Protein AF-A0A5E8H1S6-F1 (afdb_monomer_lite)

Structure (mmCIF, N/CA/C/O backbone):
data_AF-A0A5E8H1S6-F1
#
_entry.id   AF-A0A5E8H1S6-F1
#
loop_
_atom_site.group_PDB
_atom_site.id
_atom_site.type_symbol
_atom_site.label_atom_id
_atom_site.label_alt_id
_atom_site.label_comp_id
_atom_site.label_asym_id
_atom_site.label_entity_id
_atom_site.label_seq_id
_atom_site.pdbx_PDB_ins_code
_atom_site.Cartn_x
_atom_site.Cartn_y
_atom_site.Cartn_z
_atom_site.occupancy
_atom_site.B_iso_or_equiv
_atom_site.auth_seq_id
_atom_site.auth_comp_id
_atom_site.auth_asym_id
_atom_site.auth_atom_id
_atom_site.pdbx_PDB_model_num
ATOM 1 N N . MET A 1 1 ? -4.356 15.115 4.481 1.00 50.91 1 MET A N 1
ATOM 2 C CA . MET A 1 1 ? -4.352 13.646 4.592 1.00 50.91 1 MET A CA 1
ATOM 3 C C . MET A 1 1 ? -5.260 13.081 3.511 1.00 50.91 1 MET A C 1
ATOM 5 O O . MET A 1 1 ? -6.271 13.715 3.222 1.00 50.91 1 MET A O 1
ATOM 9 N N . PRO A 1 2 ? -4.892 11.994 2.814 1.00 67.88 2 PRO A N 1
ATOM 10 C CA . PRO A 1 2 ? -5.792 11.387 1.844 1.00 67.88 2 PRO A CA 1
ATOM 11 C C . PRO A 1 2 ? -6.962 10.742 2.593 1.00 67.88 2 PRO A C 1
ATOM 13 O O . PRO A 1 2 ? -6.747 9.861 3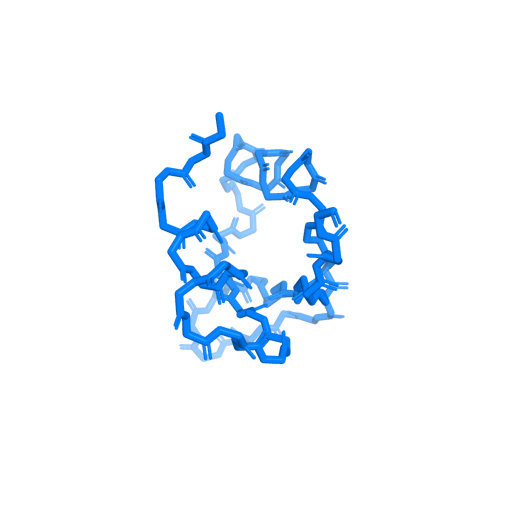.420 1.00 67.88 2 PRO A O 1
ATOM 16 N N . ALA A 1 3 ? -8.190 11.166 2.279 1.00 77.25 3 ALA A N 1
ATOM 17 C CA . ALA A 1 3 ? -9.403 10.847 3.041 1.00 77.25 3 ALA A CA 1
ATOM 18 C C . ALA A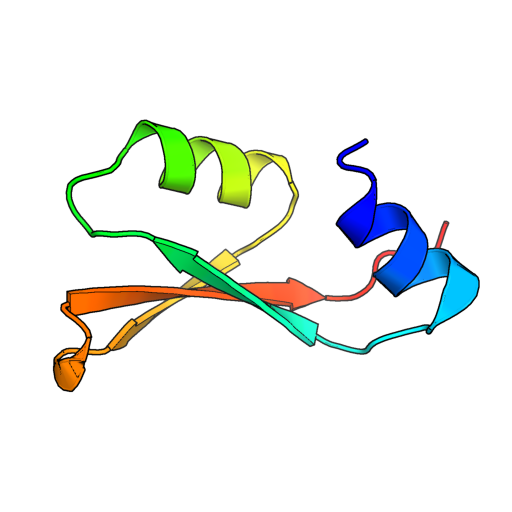 1 3 ? -9.620 9.345 3.319 1.00 77.25 3 ALA A C 1
ATOM 20 O O . ALA A 1 3 ? -10.179 8.975 4.348 1.00 77.25 3 ALA A O 1
ATOM 21 N N . ALA A 1 4 ? -9.153 8.463 2.431 1.00 87.12 4 ALA A N 1
ATOM 22 C CA . ALA A 1 4 ? -9.258 7.018 2.618 1.00 87.12 4 ALA A CA 1
ATOM 23 C C . ALA A 1 4 ? -8.385 6.481 3.770 1.00 87.12 4 ALA A C 1
ATOM 25 O O . ALA A 1 4 ? -8.797 5.540 4.446 1.00 87.12 4 ALA A O 1
ATOM 26 N N . LEU A 1 5 ? -7.205 7.067 4.017 1.00 89.38 5 LEU A N 1
ATOM 27 C CA . LEU A 1 5 ? -6.329 6.629 5.111 1.00 89.38 5 LEU A CA 1
ATOM 28 C C . LEU A 1 5 ? -6.877 7.057 6.469 1.00 89.38 5 LEU A C 1
ATOM 30 O O . LEU A 1 5 ? -6.861 6.254 7.393 1.00 89.38 5 LEU A O 1
ATOM 34 N N . ASP A 1 6 ? -7.454 8.257 6.563 1.00 88.12 6 ASP A N 1
ATOM 35 C CA . ASP A 1 6 ? -8.094 8.719 7.799 1.00 88.12 6 ASP A CA 1
ATOM 36 C C . ASP A 1 6 ? -9.271 7.807 8.177 1.00 88.12 6 ASP A C 1
ATOM 38 O O . ASP A 1 6 ? -9.431 7.420 9.333 1.00 88.12 6 ASP A O 1
ATOM 42 N N . VAL A 1 7 ? -10.078 7.394 7.192 1.00 88.94 7 VAL A N 1
ATOM 43 C CA . VAL A 1 7 ? -11.156 6.418 7.416 1.00 88.94 7 VAL A CA 1
ATOM 44 C C . VAL A 1 7 ? -10.591 5.060 7.846 1.00 88.94 7 VAL A C 1
ATOM 46 O O . VAL A 1 7 ? -11.094 4.475 8.808 1.00 88.94 7 VAL A O 1
ATOM 49 N N . ALA A 1 8 ? -9.547 4.566 7.175 1.00 87.94 8 ALA A N 1
ATOM 50 C CA . ALA A 1 8 ? -8.922 3.287 7.504 1.00 87.94 8 ALA A CA 1
ATOM 51 C C . ALA A 1 8 ? -8.339 3.269 8.928 1.00 87.94 8 ALA A C 1
ATOM 53 O O . ALA A 1 8 ? -8.575 2.309 9.662 1.00 87.94 8 ALA A O 1
ATOM 54 N N . ASP A 1 9 ? -7.635 4.328 9.331 1.00 88.88 9 ASP A N 1
ATOM 55 C CA . ASP A 1 9 ? -6.950 4.411 10.622 1.00 88.88 9 ASP A CA 1
ATOM 56 C C . ASP A 1 9 ? -7.915 4.728 11.776 1.00 88.88 9 ASP A C 1
ATOM 58 O O . ASP A 1 9 ? -7.831 4.100 12.837 1.00 88.88 9 ASP A O 1
ATOM 62 N N . ALA A 1 10 ? -8.830 5.686 11.588 1.00 87.31 10 ALA A N 1
ATOM 63 C CA . ALA A 1 10 ? -9.648 6.233 12.672 1.00 87.31 10 ALA A CA 1
ATOM 64 C C . ALA A 1 10 ? -11.024 5.571 12.806 1.00 87.31 10 ALA A C 1
ATOM 66 O O . ALA A 1 10 ? -11.520 5.428 13.920 1.00 87.31 10 ALA A O 1
ATOM 67 N N . LYS A 1 11 ? -11.658 5.177 11.692 1.00 86.75 11 LYS A N 1
ATOM 68 C CA . LYS A 1 11 ? -13.034 4.644 11.715 1.00 86.75 11 LYS A CA 1
ATOM 69 C C . LYS A 1 11 ? -13.084 3.126 11.673 1.00 86.75 11 LYS A C 1
ATOM 71 O O . LYS A 1 11 ? -13.898 2.528 12.364 1.00 86.75 11 LYS A O 1
ATOM 76 N N . VAL A 1 12 ? -12.241 2.513 10.844 1.00 87.50 12 VAL A N 1
ATOM 77 C CA . VAL A 1 12 ? -12.252 1.054 10.642 1.00 87.50 12 VAL A CA 1
ATOM 78 C C . VAL A 1 12 ? -11.176 0.365 11.483 1.00 87.50 12 VAL A C 1
ATOM 80 O O . VAL A 1 12 ? -11.345 -0.781 11.884 1.00 87.50 12 VAL A O 1
ATOM 83 N N . GLY A 1 13 ? -10.076 1.061 11.779 1.00 83.44 13 GLY A N 1
ATOM 84 C CA . GLY A 1 13 ? -8.953 0.507 12.529 1.00 83.44 13 GLY A CA 1
ATOM 85 C C . GLY A 1 13 ? -8.240 -0.622 11.788 1.00 83.44 13 GLY A C 1
ATOM 86 O O . GLY A 1 13 ? -7.789 -1.577 12.422 1.00 83.44 13 GLY A O 1
ATOM 87 N N . LEU A 1 14 ? -8.159 -0.526 10.455 1.00 83.94 14 LEU A N 1
ATOM 88 C CA . LEU A 1 14 ? -7.560 -1.567 9.623 1.00 83.94 14 LEU A CA 1
ATOM 89 C C . LEU A 1 14 ? -6.084 -1.788 9.996 1.00 83.94 14 LEU A C 1
ATOM 91 O O . LEU A 1 14 ? -5.398 -0.822 10.321 1.00 83.94 14 LEU A O 1
ATOM 95 N N . PRO A 1 15 ? -5.590 -3.039 9.940 1.00 78.88 15 PRO A N 1
ATOM 96 C CA . PRO A 1 15 ? -4.218 -3.393 10.298 1.00 78.88 15 PRO A CA 1
ATOM 97 C C . PRO A 1 15 ? -3.246 -2.965 9.165 1.00 78.88 15 PRO A C 1
ATOM 99 O O . PRO A 1 15 ? -3.073 -1.755 9.012 1.00 78.88 15 PRO A O 1
ATOM 102 N N . PRO A 1 16 ? -2.562 -3.810 8.352 1.00 88.25 16 PRO A N 1
ATOM 103 C CA . PRO A 1 16 ? -1.824 -3.254 7.220 1.00 88.25 16 PRO A CA 1
ATOM 104 C C . PRO A 1 16 ? -2.746 -2.957 6.030 1.00 88.25 16 PRO A C 1
ATOM 106 O O . PRO A 1 16 ? -3.368 -3.859 5.464 1.00 88.25 16 PRO A O 1
ATOM 109 N N . VAL A 1 17 ? -2.767 -1.697 5.593 1.00 94.19 17 VAL A N 1
ATOM 110 C CA . VAL A 1 17 ? -3.381 -1.288 4.322 1.00 94.19 17 VAL A CA 1
ATOM 111 C C . VAL A 1 17 ? -2.420 -1.622 3.184 1.00 94.19 17 VAL A C 1
ATOM 113 O O . VAL A 1 17 ? -1.207 -1.433 3.308 1.00 94.19 17 VAL A O 1
ATOM 116 N N . SER A 1 18 ? -2.965 -2.115 2.071 1.00 95.81 18 SER A N 1
ATOM 117 C CA . SER A 1 18 ? -2.194 -2.441 0.869 1.00 95.81 18 SER A CA 1
ATOM 118 C C . SER A 1 18 ? -2.451 -1.435 -0.237 1.00 95.81 18 SER A C 1
ATOM 120 O O . SER A 1 18 ? -3.568 -0.943 -0.385 1.00 95.81 18 SER A O 1
ATOM 122 N N . ALA A 1 19 ? -1.430 -1.174 -1.041 1.00 96.75 19 ALA A N 1
ATOM 123 C CA . ALA A 1 19 ? -1.556 -0.394 -2.261 1.00 96.75 19 ALA A CA 1
ATOM 124 C C . ALA A 1 19 ? -0.693 -0.995 -3.369 1.00 96.75 19 ALA A C 1
ATOM 126 O O . ALA A 1 19 ? 0.319 -1.640 -3.101 1.00 96.75 19 ALA A O 1
ATOM 127 N N . PHE A 1 20 ? -1.078 -0.743 -4.616 1.00 98.06 20 PHE A N 1
ATOM 128 C CA . PHE A 1 20 ? -0.329 -1.166 -5.792 1.00 98.06 20 PHE A CA 1
ATOM 129 C C . PHE A 1 20 ? 0.038 0.037 -6.652 1.00 98.06 20 PHE A C 1
ATOM 131 O O . PHE A 1 20 ? -0.788 0.921 -6.879 1.00 98.06 20 PHE A O 1
ATOM 138 N N . ALA A 1 21 ? 1.255 0.041 -7.191 1.00 98.25 21 ALA A N 1
ATOM 139 C CA . ALA A 1 21 ? 1.666 1.000 -8.214 1.00 98.25 21 ALA A CA 1
ATOM 140 C C . ALA A 1 21 ? 2.404 0.299 -9.358 1.00 98.25 21 ALA A C 1
ATOM 142 O O . ALA A 1 21 ? 3.116 -0.681 -9.143 1.00 98.25 21 ALA A O 1
ATOM 143 N N . HIS A 1 22 ? 2.229 0.795 -10.586 1.00 98.06 22 HIS A N 1
ATOM 144 C CA . HIS A 1 22 ? 3.002 0.321 -11.739 1.00 98.06 22 HIS A CA 1
ATOM 145 C C . HIS A 1 22 ? 4.491 0.658 -11.546 1.00 98.06 22 HIS A C 1
ATOM 147 O O . HIS A 1 22 ? 4.770 1.770 -11.080 1.00 98.06 22 HIS A O 1
ATOM 153 N N . PRO A 1 23 ? 5.442 -0.223 -11.924 1.00 97.38 23 PRO A N 1
ATOM 154 C CA . PRO A 1 23 ? 6.886 0.039 -11.831 1.00 97.38 23 PRO A CA 1
ATOM 155 C C . PRO A 1 23 ? 7.353 1.348 -12.492 1.00 97.38 23 PRO A C 1
ATOM 157 O O . PRO A 1 23 ? 8.281 1.997 -11.996 1.00 97.38 23 PRO A O 1
ATOM 160 N N . ASP A 1 24 ? 6.657 1.778 -13.542 1.00 97.88 24 ASP A N 1
ATOM 161 C CA . ASP A 1 24 ? 6.959 3.018 -14.277 1.00 97.88 24 ASP A CA 1
ATOM 162 C C . ASP A 1 24 ? 6.214 4.258 -13.768 1.00 97.88 24 ASP A C 1
ATOM 164 O O . ASP A 1 24 ? 6.599 5.385 -14.077 1.00 97.88 24 ASP A O 1
ATOM 168 N N . ASN A 1 25 ? 5.189 4.102 -12.924 1.00 97.69 25 ASN A N 1
ATOM 169 C CA . ASN A 1 25 ? 4.474 5.244 -12.356 1.00 97.69 25 ASN A CA 1
ATOM 170 C C . ASN A 1 25 ? 5.205 5.790 -11.118 1.00 97.69 25 ASN A C 1
ATOM 172 O O . ASN A 1 25 ? 4.792 5.600 -9.970 1.00 97.69 25 ASN A O 1
ATOM 176 N N . LYS A 1 26 ? 6.315 6.494 -11.359 1.00 97.75 26 LYS A N 1
ATOM 177 C CA . LYS A 1 26 ? 7.174 7.056 -10.303 1.00 97.75 26 LYS A CA 1
ATOM 178 C C . LYS A 1 26 ? 6.449 8.072 -9.416 1.00 97.75 26 LYS A C 1
ATOM 180 O O . LYS A 1 26 ? 6.790 8.196 -8.241 1.00 97.75 26 LYS A O 1
ATOM 185 N N . ALA A 1 27 ? 5.446 8.776 -9.947 1.00 97.62 27 ALA A N 1
ATOM 186 C CA . ALA A 1 27 ? 4.647 9.729 -9.180 1.00 97.62 27 ALA A CA 1
ATOM 187 C 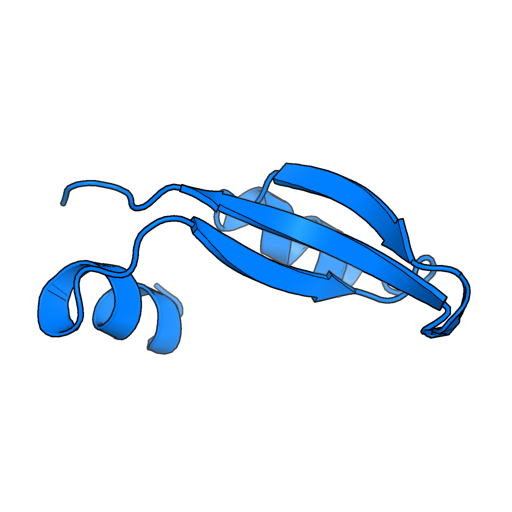C . ALA A 1 27 ? 3.831 9.020 -8.087 1.00 97.62 27 ALA A C 1
ATOM 189 O O . ALA A 1 27 ? 3.934 9.382 -6.914 1.00 97.62 27 ALA A O 1
ATOM 190 N N . SER A 1 28 ? 3.098 7.960 -8.441 1.00 96.50 28 SER A N 1
ATOM 191 C CA . SER A 1 28 ? 2.340 7.164 -7.470 1.00 96.50 28 SER A CA 1
ATOM 192 C C . SER A 1 28 ? 3.248 6.459 -6.463 1.00 96.50 28 SER A C 1
ATOM 194 O O . SER A 1 28 ? 2.937 6.461 -5.277 1.00 96.50 28 SER A O 1
ATOM 196 N N . GLN A 1 29 ? 4.395 5.922 -6.890 1.00 98.06 29 GLN A N 1
ATOM 197 C CA . GLN A 1 29 ? 5.352 5.291 -5.967 1.00 98.06 29 GLN A CA 1
ATOM 198 C C . GLN A 1 29 ? 5.856 6.276 -4.907 1.00 98.06 29 GLN A C 1
ATOM 200 O O . GLN A 1 29 ? 5.844 5.967 -3.716 1.00 98.06 29 GLN A O 1
ATOM 205 N N . LYS A 1 30 ? 6.246 7.489 -5.325 1.00 97.56 30 LYS A N 1
ATOM 206 C CA . LYS A 1 30 ? 6.678 8.548 -4.402 1.00 97.56 30 LYS A CA 1
ATOM 207 C C . LYS A 1 30 ? 5.552 8.981 -3.468 1.00 97.56 30 LYS A C 1
ATOM 209 O O . LYS A 1 30 ? 5.802 9.208 -2.288 1.00 97.56 30 LYS A O 1
ATOM 214 N N . LEU A 1 31 ? 4.325 9.102 -3.977 1.00 96.38 31 LEU A N 1
ATOM 215 C CA . LEU A 1 31 ? 3.167 9.459 -3.159 1.00 96.38 31 LEU A CA 1
ATOM 216 C C . LEU A 1 31 ? 2.894 8.405 -2.079 1.00 96.38 31 LEU A C 1
ATOM 218 O O . LEU A 1 31 ? 2.700 8.767 -0.923 1.00 96.38 31 LEU A O 1
ATOM 222 N N . LEU A 1 32 ? 2.930 7.118 -2.438 1.00 96.50 32 LEU A N 1
ATOM 223 C CA . LEU A 1 32 ? 2.745 6.014 -1.494 1.00 96.50 32 LEU A CA 1
ATOM 224 C C . LEU A 1 32 ? 3.809 6.041 -0.392 1.00 96.50 32 LEU A C 1
ATOM 226 O O . LEU A 1 32 ? 3.465 6.012 0.788 1.00 96.50 32 LEU A O 1
ATOM 230 N N . GLN A 1 33 ? 5.082 6.199 -0.760 1.00 96.00 33 GLN A N 1
ATOM 231 C CA . GLN A 1 33 ? 6.174 6.312 0.212 1.00 96.00 33 GLN A CA 1
ATOM 232 C C . GLN A 1 33 ? 5.986 7.507 1.155 1.00 96.00 33 GLN A C 1
ATOM 234 O O . GLN A 1 33 ? 6.092 7.354 2.369 1.00 96.00 33 GLN A O 1
ATOM 239 N N . LYS A 1 34 ? 5.622 8.684 0.623 1.00 95.00 34 LYS A N 1
ATOM 240 C CA . LYS A 1 34 ? 5.307 9.870 1.441 1.00 95.00 34 LYS A CA 1
ATOM 241 C C . LYS A 1 34 ? 4.119 9.654 2.378 1.00 95.00 34 LYS A C 1
ATOM 243 O O . LYS A 1 34 ? 4.086 10.245 3.450 1.00 95.00 34 LYS A O 1
ATOM 248 N N . ALA A 1 35 ? 3.157 8.820 1.989 1.00 93.12 35 ALA A N 1
ATOM 249 C CA . ALA A 1 35 ? 2.011 8.460 2.817 1.00 93.1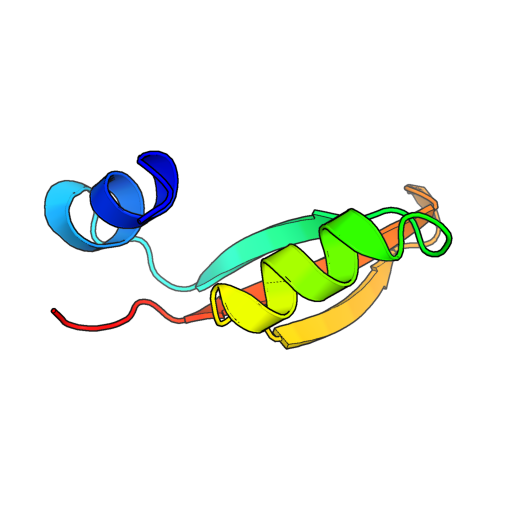2 35 ALA A CA 1
ATOM 250 C C . ALA A 1 35 ? 2.326 7.370 3.865 1.00 93.12 35 ALA A C 1
ATOM 252 O O . ALA A 1 35 ? 1.430 6.955 4.598 1.00 93.12 35 ALA A O 1
ATOM 253 N N . GLY A 1 36 ? 3.577 6.901 3.954 1.00 93.75 36 GLY A N 1
ATOM 254 C CA . GLY A 1 36 ? 4.021 5.904 4.933 1.00 93.75 36 GLY A CA 1
ATOM 255 C C . GLY A 1 36 ? 3.891 4.452 4.468 1.00 93.75 36 GLY A C 1
ATOM 256 O O . GLY A 1 36 ? 3.998 3.536 5.282 1.00 93.75 36 GLY A O 1
ATOM 257 N N . PHE A 1 37 ? 3.648 4.218 3.177 1.00 96.25 37 PHE A N 1
ATOM 258 C CA . PHE A 1 37 ? 3.685 2.878 2.605 1.00 96.25 37 PHE A CA 1
ATOM 259 C C . PHE A 1 37 ? 5.120 2.450 2.279 1.00 96.25 37 PHE A C 1
ATOM 261 O O . PHE A 1 37 ? 5.872 3.187 1.641 1.00 96.25 37 PHE A O 1
ATOM 268 N N . LEU A 1 38 ? 5.472 1.220 2.641 1.00 97.00 38 LEU A N 1
ATOM 269 C CA . LEU A 1 38 ? 6.749 0.589 2.322 1.00 97.00 38 LEU A CA 1
ATOM 270 C C . LEU A 1 38 ? 6.563 -0.417 1.177 1.00 97.00 38 LEU A C 1
ATOM 272 O O . LEU A 1 38 ? 5.588 -1.171 1.206 1.00 97.00 38 LEU A O 1
ATOM 276 N N . PRO A 1 39 ? 7.447 -0.434 0.162 1.00 97.38 39 PRO A N 1
ATOM 277 C CA . PRO A 1 39 ? 7.415 -1.467 -0.870 1.00 97.38 39 PRO A CA 1
ATOM 278 C C . PRO A 1 39 ? 7.762 -2.833 -0.263 1.00 97.38 39 PRO A C 1
ATOM 280 O O . PRO A 1 39 ? 8.710 -2.931 0.512 1.00 97.38 39 PRO A O 1
ATOM 283 N N . GLU A 1 40 ? 7.020 -3.878 -0.634 1.00 97.19 40 GLU A N 1
ATOM 284 C CA . GLU A 1 40 ? 7.326 -5.268 -0.260 1.00 97.19 40 GLU A CA 1
ATOM 285 C C . GLU A 1 40 ? 7.967 -6.033 -1.424 1.00 97.19 40 GLU A C 1
ATOM 287 O O . GLU A 1 40 ? 9.132 -6.408 -1.344 1.00 97.19 40 GLU A O 1
ATOM 292 N N . HIS A 1 41 ? 7.224 -6.273 -2.509 1.00 97.56 41 HIS A N 1
ATOM 293 C CA . HIS A 1 41 ? 7.700 -7.031 -3.673 1.00 97.56 41 HIS A CA 1
ATOM 294 C C . HIS A 1 41 ? 6.910 -6.682 -4.944 1.00 97.56 41 HIS A C 1
ATOM 296 O O . HIS A 1 41 ? 5.865 -6.026 -4.889 1.00 97.56 41 HIS A O 1
ATOM 302 N N . HIS A 1 42 ? 7.414 -7.110 -6.105 1.00 97.94 42 HIS A N 1
ATOM 303 C CA . HIS A 1 42 ? 6.695 -7.029 -7.379 1.00 97.94 42 HIS A CA 1
ATOM 304 C C . HIS A 1 42 ? 5.779 -8.244 -7.550 1.00 97.94 42 HIS A C 1
ATOM 306 O O . HIS A 1 42 ? 6.183 -9.378 -7.314 1.00 97.94 42 HIS A O 1
ATOM 312 N N . VAL A 1 43 ? 4.534 -7.989 -7.939 1.00 97.81 43 VAL A N 1
ATOM 313 C CA . VAL A 1 43 ? 3.525 -8.992 -8.268 1.00 97.81 43 VAL A CA 1
ATOM 314 C C . VAL A 1 43 ? 3.448 -9.079 -9.788 1.00 97.81 43 VAL A C 1
ATOM 316 O O . VAL A 1 43 ? 2.804 -8.247 -10.439 1.00 97.81 43 VAL A O 1
ATOM 319 N N . GLU A 1 44 ? 4.125 -10.083 -10.346 1.00 97.00 44 GLU A N 1
ATOM 320 C CA . GLU A 1 44 ? 4.303 -10.258 -11.794 1.00 97.00 44 GLU A CA 1
ATOM 321 C C . GLU A 1 44 ? 2.975 -10.338 -12.547 1.00 97.00 44 GLU A C 1
ATOM 323 O O . GLU A 1 44 ? 2.794 -9.641 -13.544 1.00 97.00 44 GLU A O 1
ATOM 328 N N . SER A 1 45 ? 2.006 -11.092 -12.018 1.00 97.56 45 SER A N 1
ATOM 329 C CA . SER A 1 45 ? 0.684 -11.287 -12.634 1.00 97.56 45 SER A CA 1
ATOM 330 C C . SER A 1 45 ? -0.105 -9.990 -12.834 1.00 97.56 45 SER A C 1
ATOM 332 O O . SER A 1 45 ? -0.997 -9.933 -13.677 1.00 97.56 45 SER A O 1
ATOM 334 N N . MET A 1 46 ? 0.221 -8.940 -12.078 1.00 96.12 46 MET A N 1
ATOM 335 C CA . MET A 1 46 ? -0.411 -7.624 -12.185 1.00 96.12 46 MET A CA 1
ATOM 336 C C . MET A 1 46 ? 0.511 -6.578 -12.820 1.00 96.12 46 MET A C 1
ATOM 338 O O . MET A 1 46 ? 0.066 -5.466 -13.110 1.00 96.12 46 MET A O 1
ATOM 342 N N . ASN A 1 47 ? 1.799 -6.888 -12.987 1.00 97.31 47 ASN A N 1
ATOM 343 C CA . ASN A 1 47 ? 2.863 -5.919 -13.221 1.00 97.31 47 ASN A CA 1
ATOM 344 C C . ASN A 1 47 ? 2.754 -4.709 -12.268 1.00 97.31 47 ASN A C 1
ATOM 346 O O . ASN A 1 47 ? 2.599 -3.554 -12.683 1.00 97.31 47 ASN A O 1
ATOM 350 N N . ARG A 1 48 ? 2.721 -4.977 -10.959 1.00 98.31 48 ARG A N 1
ATOM 351 C CA . ARG A 1 48 ? 2.604 -3.950 -9.911 1.00 98.31 48 ARG A CA 1
ATOM 352 C C . ARG A 1 48 ? 3.569 -4.226 -8.773 1.00 98.31 48 ARG A C 1
ATOM 354 O O . ARG A 1 48 ? 3.817 -5.370 -8.432 1.00 98.31 48 ARG A O 1
ATOM 361 N N . ILE A 1 49 ? 4.057 -3.171 -8.137 1.00 98.56 49 ILE A N 1
ATOM 362 C CA . ILE A 1 49 ? 4.745 -3.266 -6.849 1.00 98.56 49 ILE A CA 1
ATOM 363 C C . ILE A 1 49 ? 3.677 -3.214 -5.758 1.00 98.56 49 ILE A C 1
ATOM 365 O O . ILE A 1 49 ? 2.863 -2.284 -5.747 1.00 98.56 49 ILE A O 1
ATOM 369 N N . LEU A 1 50 ? 3.672 -4.208 -4.871 1.00 98.19 50 LEU A N 1
ATOM 370 C CA . LEU A 1 50 ? 2.875 -4.207 -3.652 1.00 98.19 50 LEU A CA 1
ATOM 371 C C . LEU A 1 50 ? 3.547 -3.324 -2.604 1.00 98.19 50 LEU A C 1
ATOM 373 O O . LEU A 1 50 ? 4.747 -3.434 -2.348 1.00 98.19 50 LEU A O 1
ATOM 377 N N . TYR A 1 51 ? 2.742 -2.492 -1.960 1.00 98.00 51 TYR A N 1
ATOM 378 C CA . TYR A 1 51 ? 3.139 -1.693 -0.819 1.00 98.00 51 TYR A CA 1
ATOM 379 C C . TYR A 1 51 ? 2.260 -1.989 0.393 1.00 98.00 51 TYR A C 1
ATOM 381 O O . TYR A 1 51 ? 1.050 -2.180 0.251 1.00 98.00 51 TYR A O 1
ATOM 389 N N . ARG A 1 52 ? 2.847 -1.920 1.590 1.00 96.81 52 ARG A N 1
ATOM 390 C CA . ARG A 1 52 ? 2.137 -2.022 2.870 1.00 96.81 52 ARG A CA 1
ATOM 391 C C . ARG A 1 52 ? 2.363 -0.795 3.728 1.00 96.81 52 ARG A C 1
ATOM 393 O O . ARG A 1 52 ? 3.487 -0.329 3.882 1.00 96.81 52 ARG A O 1
ATOM 400 N N . ARG A 1 53 ? 1.298 -0.318 4.357 1.00 94.38 53 ARG A N 1
ATOM 401 C CA . ARG A 1 53 ? 1.359 0.679 5.426 1.00 94.38 53 ARG A CA 1
ATOM 402 C C . ARG A 1 53 ? 0.752 0.076 6.678 1.00 94.38 53 ARG A C 1
ATOM 404 O O . ARG A 1 53 ? -0.397 -0.357 6.647 1.00 94.38 53 ARG A O 1
A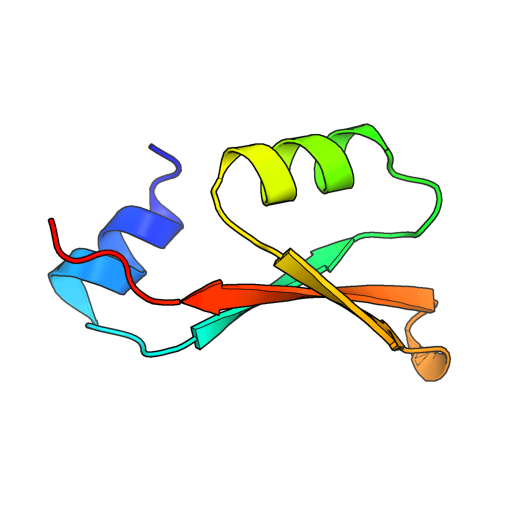TOM 411 N N . ARG A 1 54 ? 1.512 0.051 7.774 1.00 92.06 54 ARG A N 1
ATOM 412 C CA . ARG A 1 54 ? 0.953 -0.260 9.096 1.00 92.06 54 ARG A CA 1
ATOM 413 C C . ARG A 1 54 ? 0.046 0.885 9.531 1.00 92.06 54 ARG A C 1
ATOM 415 O O . ARG A 1 54 ? 0.347 2.040 9.233 1.00 92.06 54 ARG A O 1
ATOM 422 N N . ARG A 1 55 ? -1.020 0.563 10.261 1.00 86.56 55 ARG A N 1
ATOM 423 C CA . ARG A 1 55 ? -1.841 1.564 10.941 1.00 86.56 55 ARG A CA 1
ATOM 424 C C . ARG A 1 55 ? -0.954 2.513 11.740 1.00 86.56 55 ARG A C 1
ATOM 426 O O . ARG A 1 55 ? -0.103 2.062 12.509 1.00 86.56 55 ARG A O 1
ATOM 433 N N . GLN A 1 56 ? -1.162 3.809 11.560 1.00 80.38 56 GLN A N 1
ATOM 434 C CA . GLN A 1 56 ? -0.574 4.812 12.437 1.00 80.38 56 GLN A CA 1
ATOM 435 C C . GLN A 1 56 ? -1.605 5.117 13.521 1.00 80.38 56 GLN A C 1
ATOM 437 O O . GLN A 1 56 ? -2.762 5.400 13.215 1.00 80.38 56 GLN A O 1
ATOM 442 N N . ALA A 1 57 ? -1.210 4.968 14.786 1.00 67.19 57 ALA A N 1
ATOM 443 C CA . ALA A 1 57 ? -2.004 5.513 15.876 1.00 67.19 57 ALA A CA 1
ATOM 444 C C . ALA A 1 57 ? -1.967 7.040 15.735 1.00 67.19 57 ALA A C 1
ATOM 446 O O . ALA A 1 57 ? -0.883 7.603 15.564 1.00 67.19 57 ALA A O 1
ATOM 447 N N . LEU A 1 58 ? -3.151 7.655 15.706 1.00 58.84 58 LEU A N 1
ATOM 448 C CA . LEU A 1 58 ? -3.307 9.107 15.782 1.00 58.84 58 LEU A CA 1
ATOM 449 C C . LEU A 1 58 ? -2.863 9.609 17.156 1.00 58.84 58 LEU A C 1
ATOM 451 O O . LEU A 1 58 ? -3.165 8.906 18.148 1.00 58.8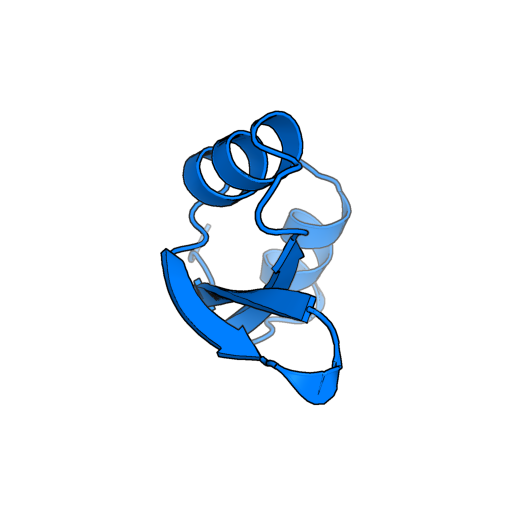4 58 LEU A O 1
#

InterPro domains:
  IPR016181 Acyl-CoA N-acyltransferase [SSF55729] (3-45)

Foldseek 3Di:
DPPVLCCCQPPVNPFKDKDKDAPPPVVVVVVCVVVQWDFDAQDPVVNITMTIHGRDDD

Sequence (58 aa):
MPAALDVADAKVGLPPVSAFAHPDNKASQKLLQKAGFLPEHHVESMNRILYRRRRQAL

Radius of gyration: 11.78 Å; chains: 1; bounding box: 21×25×30 Å

pLDDT: mean 91.26, std 9.97, range [50.91, 98.56]

Secondary structure (DSSP, 8-state):
--HHHHIIIIII--SSEEEEE-TT-HHHHHHHHHTTPEEEEEEGGGTEEEEEEPPPP-

Organism: Roseibium alexandrii (strain DSM 17067 / NCIMB 14079 / DFL-11) (NCBI:txid244592)